Protein AF-A0A2H0N0A4-F1 (afdb_monomer)

Structure (mmCIF, N/CA/C/O backbone):
data_AF-A0A2H0N0A4-F1
#
_entry.id   AF-A0A2H0N0A4-F1
#
loop_
_atom_site.group_PDB
_atom_site.id
_atom_site.type_symbol
_atom_site.label_atom_id
_atom_site.label_alt_id
_atom_site.label_comp_id
_atom_site.label_asym_id
_atom_site.label_entity_id
_atom_site.label_seq_id
_atom_site.pdbx_PDB_ins_code
_atom_site.Cartn_x
_atom_site.Cartn_y
_atom_site.Cartn_z
_atom_site.occupancy
_atom_site.B_iso_or_equiv
_atom_site.auth_seq_id
_atom_site.auth_comp_id
_atom_site.auth_asym_id
_atom_site.auth_atom_id
_atom_site.pdbx_PDB_model_num
ATOM 1 N N . MET A 1 1 ? 20.075 18.346 -49.683 1.00 59.38 1 MET A N 1
ATOM 2 C CA . MET A 1 1 ? 19.589 18.837 -48.369 1.00 59.38 1 MET A CA 1
ATOM 3 C C . MET A 1 1 ? 18.971 17.740 -47.494 1.00 59.38 1 MET A C 1
ATOM 5 O O . MET A 1 1 ? 19.063 17.845 -46.281 1.00 59.38 1 MET A O 1
ATOM 9 N N . THR A 1 2 ? 18.399 16.668 -48.058 1.00 61.94 2 THR A N 1
ATOM 10 C CA . THR A 1 2 ? 17.774 15.564 -47.295 1.00 61.94 2 THR A CA 1
ATOM 11 C C . THR A 1 2 ? 18.760 14.741 -46.455 1.00 61.94 2 THR A C 1
ATOM 13 O O . THR A 1 2 ? 18.438 14.356 -45.335 1.00 61.94 2 THR A O 1
ATOM 16 N N . ALA A 1 3 ? 19.986 14.519 -46.941 1.00 68.06 3 ALA A N 1
ATOM 17 C CA . ALA A 1 3 ? 20.998 13.725 -46.234 1.00 68.06 3 ALA A CA 1
ATOM 18 C C . ALA A 1 3 ? 21.419 14.317 -44.872 1.00 68.06 3 ALA A C 1
ATOM 20 O O . ALA A 1 3 ? 21.661 13.570 -43.927 1.00 68.06 3 ALA A O 1
ATOM 21 N N . THR A 1 4 ? 21.463 15.648 -44.749 1.00 81.31 4 THR A N 1
ATOM 22 C CA . THR A 1 4 ? 21.838 16.344 -43.506 1.00 81.31 4 THR A CA 1
ATOM 23 C C . THR A 1 4 ? 20.761 16.203 -42.429 1.00 81.31 4 THR A C 1
ATOM 25 O O . THR A 1 4 ? 21.082 16.024 -41.257 1.00 81.31 4 THR A O 1
ATOM 28 N N . TRP A 1 5 ? 19.485 16.222 -42.826 1.00 85.75 5 TRP A N 1
ATOM 29 C CA . TRP A 1 5 ? 18.361 16.067 -41.901 1.00 85.75 5 TRP A CA 1
ATOM 30 C C . TRP A 1 5 ? 18.308 14.661 -41.297 1.00 85.75 5 TRP A C 1
ATOM 32 O O . TRP A 1 5 ? 18.199 14.504 -40.085 1.00 85.75 5 TRP A O 1
ATOM 42 N N . TRP A 1 6 ? 18.485 13.628 -42.123 1.00 87.25 6 TRP A N 1
ATOM 43 C CA . TRP A 1 6 ? 18.533 12.244 -41.645 1.00 87.25 6 TRP A CA 1
ATOM 44 C C . TRP A 1 6 ? 19.741 11.959 -40.754 1.00 87.25 6 TRP A C 1
ATOM 46 O O . TRP A 1 6 ? 19.623 11.215 -39.784 1.00 87.25 6 TRP A O 1
ATOM 56 N N . LEU A 1 7 ? 20.886 12.586 -41.029 1.00 89.44 7 LEU A N 1
ATOM 57 C CA . LEU A 1 7 ? 22.051 12.498 -40.151 1.00 89.44 7 LEU A CA 1
ATOM 58 C C . LEU A 1 7 ? 21.763 13.115 -38.772 1.00 89.44 7 LEU A C 1
ATOM 60 O O . LEU A 1 7 ? 22.115 12.521 -37.754 1.00 89.44 7 LEU A O 1
ATOM 64 N N . ALA A 1 8 ? 21.074 14.260 -38.727 1.00 91.25 8 ALA A N 1
ATOM 65 C CA . ALA A 1 8 ? 20.645 14.876 -37.473 1.00 91.25 8 ALA A CA 1
ATOM 66 C C . ALA A 1 8 ? 19.687 13.966 -36.683 1.00 91.25 8 ALA A C 1
ATOM 68 O O . ALA A 1 8 ? 19.845 13.831 -35.472 1.00 91.25 8 ALA A O 1
ATOM 69 N N . VAL A 1 9 ? 18.757 13.277 -37.358 1.00 90.75 9 VAL A N 1
ATOM 70 C CA . VAL A 1 9 ? 17.876 12.268 -36.735 1.00 90.75 9 VAL A CA 1
ATOM 71 C C . VAL A 1 9 ? 18.684 11.104 -36.154 1.00 90.75 9 VAL A C 1
ATOM 73 O O . VAL A 1 9 ? 18.434 10.696 -35.021 1.00 90.75 9 VAL A O 1
ATOM 76 N N . GLY A 1 10 ? 19.685 10.601 -36.882 1.00 90.94 10 GLY A N 1
ATOM 77 C CA . GLY A 1 10 ? 20.583 9.552 -36.391 1.00 90.94 10 GLY A CA 1
ATOM 78 C C . GLY A 1 10 ? 21.348 9.974 -35.132 1.00 90.94 10 GLY A C 1
ATOM 79 O O . GLY A 1 10 ? 21.363 9.237 -34.145 1.00 90.94 10 GLY A O 1
ATOM 80 N N . PHE A 1 11 ? 21.916 11.185 -35.117 1.00 94.12 11 PHE A N 1
ATOM 81 C CA . PHE A 1 11 ? 22.588 11.738 -33.934 1.00 94.12 11 PHE A CA 1
ATOM 82 C C . PHE A 1 11 ? 21.631 11.988 -32.769 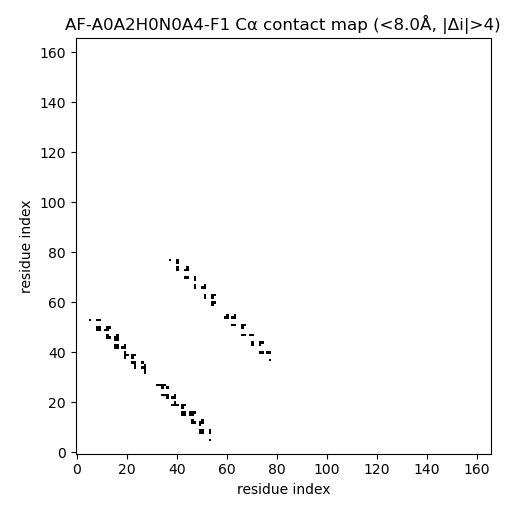1.00 94.12 11 PHE A C 1
ATOM 84 O O .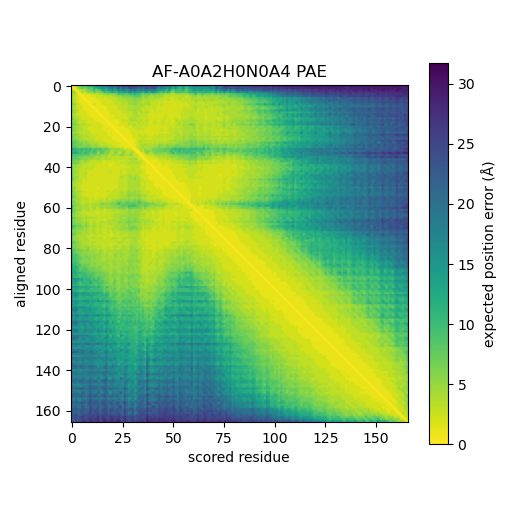 PHE A 1 11 ? 21.983 11.693 -31.630 1.00 94.12 11 PHE A O 1
ATOM 91 N N . ALA A 1 12 ? 20.417 12.474 -33.031 1.00 93.00 12 ALA A N 1
ATOM 92 C CA . ALA A 1 12 ? 19.393 12.636 -32.004 1.00 93.00 12 ALA A CA 1
ATOM 93 C C . ALA A 1 12 ? 18.997 11.282 -31.394 1.00 93.00 12 ALA A C 1
ATOM 95 O O . ALA A 1 12 ? 18.905 11.159 -30.173 1.00 93.00 12 ALA A O 1
ATOM 96 N N . GLY A 1 13 ? 18.839 10.246 -32.224 1.00 91.94 13 GLY A N 1
ATOM 97 C CA . GLY A 1 13 ? 18.599 8.874 -31.781 1.00 91.94 13 GLY A CA 1
ATOM 98 C C . GLY A 1 13 ? 19.744 8.321 -30.933 1.00 91.94 13 GLY A C 1
ATOM 99 O O . GLY A 1 13 ? 19.490 7.754 -29.874 1.00 91.94 13 GLY A O 1
ATOM 100 N N . GLN A 1 14 ? 20.999 8.540 -31.342 1.00 93.56 14 GLN A N 1
ATOM 101 C CA . GLN A 1 14 ? 22.183 8.141 -30.570 1.00 93.56 14 GLN A CA 1
ATOM 102 C C . GLN A 1 14 ? 22.280 8.890 -29.240 1.00 93.56 14 GLN A C 1
ATOM 104 O O . GLN A 1 14 ? 22.533 8.273 -28.210 1.00 93.56 14 GLN A O 1
ATOM 109 N N . ALA A 1 15 ? 22.034 10.201 -29.233 1.00 94.12 15 ALA A N 1
ATOM 110 C CA . ALA A 1 15 ? 22.036 11.007 -28.017 1.00 94.12 15 ALA A CA 1
ATOM 111 C C . ALA A 1 15 ? 20.952 10.537 -27.040 1.00 94.12 15 ALA A C 1
ATOM 113 O O . ALA A 1 15 ? 21.231 10.337 -25.858 1.00 94.12 15 ALA A O 1
ATOM 114 N N . LEU A 1 16 ? 19.736 10.285 -27.534 1.00 92.12 16 LEU A N 1
ATOM 115 C CA . LEU A 1 16 ? 18.640 9.771 -26.719 1.00 92.12 16 LEU A CA 1
ATOM 116 C C . LEU A 1 16 ? 18.952 8.360 -26.210 1.00 92.12 16 LEU A C 1
ATOM 118 O O . LEU A 1 16 ? 18.795 8.088 -25.028 1.00 92.12 16 LEU A O 1
ATOM 122 N N . PHE A 1 17 ? 19.486 7.478 -27.054 1.00 91.62 17 PHE A N 1
ATOM 123 C CA . PHE A 1 17 ? 19.892 6.141 -26.632 1.00 91.62 17 PHE A CA 1
ATOM 124 C C . PHE A 1 17 ? 21.067 6.159 -25.643 1.00 91.62 17 PHE A C 1
ATOM 126 O O . PHE A 1 17 ? 21.124 5.308 -24.763 1.00 91.62 17 PHE A O 1
ATOM 133 N N . GLY A 1 18 ? 21.988 7.119 -25.742 1.00 91.69 18 GLY A N 1
ATOM 134 C CA . GLY A 1 18 ? 23.096 7.313 -24.805 1.00 91.69 18 GLY A CA 1
ATOM 135 C C . GLY A 1 18 ? 22.659 7.926 -23.472 1.00 91.69 18 GLY A C 1
ATOM 136 O O . GLY A 1 18 ? 23.187 7.553 -22.421 1.00 91.69 18 GLY A O 1
ATOM 137 N N . ALA A 1 19 ? 21.635 8.787 -23.482 1.00 92.38 19 ALA A N 1
ATOM 138 C CA . ALA A 1 19 ? 21.093 9.436 -22.289 1.00 92.38 19 ALA A CA 1
ATOM 139 C C . ALA A 1 19 ? 20.646 8.434 -21.214 1.00 92.38 19 ALA A C 1
ATOM 141 O O . ALA A 1 19 ? 20.694 8.747 -20.025 1.00 92.38 19 ALA A O 1
ATOM 142 N N . ARG A 1 20 ? 20.293 7.198 -21.593 1.00 92.50 20 ARG A N 1
ATOM 143 C CA . ARG A 1 20 ? 19.961 6.122 -20.646 1.00 92.50 20 ARG A CA 1
ATOM 144 C C . ARG A 1 20 ? 21.074 5.851 -19.627 1.00 92.50 20 ARG A C 1
ATOM 146 O O . ARG A 1 20 ? 20.762 5.592 -18.469 1.00 92.50 20 ARG A O 1
ATOM 153 N N . PHE A 1 21 ? 22.346 5.935 -20.022 1.00 92.94 21 PHE A N 1
ATOM 154 C CA . PHE A 1 21 ? 23.476 5.732 -19.109 1.00 92.94 21 PHE A CA 1
ATOM 155 C C . PHE A 1 21 ? 23.640 6.906 -18.151 1.00 92.94 21 PHE A C 1
ATOM 157 O O . PHE A 1 21 ? 23.882 6.697 -16.970 1.00 92.94 21 PHE A O 1
ATOM 164 N N . ILE A 1 22 ? 23.420 8.130 -18.635 1.00 92.56 22 ILE A N 1
ATOM 165 C CA . ILE A 1 22 ? 23.428 9.335 -17.797 1.00 92.56 22 ILE A CA 1
ATOM 166 C C . ILE A 1 22 ? 22.303 9.251 -16.759 1.00 92.56 22 ILE A C 1
ATOM 168 O O . ILE A 1 22 ? 22.531 9.467 -15.573 1.00 92.56 22 ILE A O 1
ATOM 172 N N . ILE A 1 23 ? 21.094 8.874 -17.185 1.00 91.12 23 ILE A N 1
ATOM 173 C CA . ILE A 1 23 ? 19.942 8.685 -16.295 1.00 91.12 23 ILE A CA 1
ATOM 174 C C . ILE A 1 23 ? 20.230 7.598 -15.261 1.00 91.12 23 ILE A C 1
ATOM 176 O O . ILE A 1 23 ? 19.946 7.790 -14.080 1.00 91.12 23 ILE A O 1
ATOM 180 N N . GLN A 1 24 ? 20.779 6.459 -15.688 1.00 93.75 24 GLN A N 1
ATOM 181 C CA . GLN A 1 24 ? 21.128 5.380 -14.772 1.00 93.75 24 GLN A CA 1
ATOM 182 C C . GLN A 1 24 ? 22.178 5.838 -13.765 1.00 93.75 24 GLN A C 1
ATOM 184 O O . GLN A 1 24 ? 21.965 5.635 -12.577 1.00 93.75 24 GLN A O 1
ATOM 189 N N . TRP A 1 25 ? 23.238 6.513 -14.205 1.00 92.62 25 TRP A N 1
ATOM 190 C CA . TRP A 1 25 ? 24.268 7.033 -13.314 1.00 92.62 25 TRP A CA 1
ATOM 191 C C . TRP A 1 25 ? 23.688 7.998 -12.275 1.00 92.62 25 TRP A C 1
ATOM 193 O O . TRP A 1 25 ? 23.857 7.770 -11.082 1.00 92.62 25 TRP A O 1
ATOM 203 N N . ILE A 1 26 ? 22.911 9.000 -12.701 1.00 91.62 26 ILE A N 1
ATOM 204 C CA . ILE A 1 26 ? 22.287 9.972 -11.789 1.00 91.62 26 ILE A CA 1
ATOM 205 C C . ILE A 1 26 ? 21.366 9.278 -10.778 1.00 91.62 26 ILE A C 1
ATOM 207 O O . ILE A 1 26 ? 21.357 9.632 -9.600 1.00 91.62 26 ILE A O 1
ATOM 211 N N . VAL A 1 27 ? 20.550 8.317 -11.220 1.00 92.12 27 VAL A N 1
ATOM 212 C CA . VAL A 1 27 ? 19.609 7.625 -10.327 1.00 92.12 27 VAL A CA 1
ATOM 213 C C . VAL A 1 27 ? 20.333 6.668 -9.382 1.00 92.12 27 VAL A C 1
ATOM 215 O O . VAL A 1 27 ? 19.948 6.587 -8.218 1.00 92.12 27 VAL A O 1
ATOM 218 N N . SER A 1 28 ? 21.364 5.969 -9.854 1.00 90.88 28 SER A N 1
ATOM 219 C 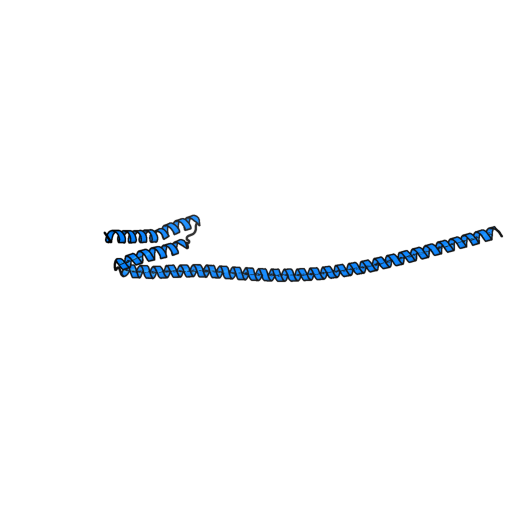CA . SER A 1 28 ? 22.188 5.091 -9.024 1.00 90.88 28 SER A CA 1
ATOM 220 C C . SER A 1 28 ? 22.954 5.874 -7.967 1.00 90.88 28 SER A C 1
ATOM 222 O O . SER A 1 28 ? 22.925 5.478 -6.808 1.00 90.88 28 SER A O 1
ATOM 224 N N . GLU A 1 29 ? 23.537 7.018 -8.327 1.00 91.75 29 GLU A N 1
ATOM 225 C CA . GLU A 1 29 ? 24.248 7.899 -7.394 1.00 91.75 29 GLU A CA 1
ATOM 226 C C . GLU A 1 29 ? 23.312 8.411 -6.295 1.00 91.75 29 GLU A C 1
ATOM 228 O O . GLU A 1 29 ? 23.599 8.297 -5.108 1.00 91.75 29 GLU A O 1
ATOM 233 N N . LYS A 1 30 ? 22.121 8.891 -6.680 1.00 90.31 30 LYS A N 1
ATOM 234 C CA . LYS A 1 30 ? 21.110 9.373 -5.726 1.00 90.31 30 LYS A CA 1
ATOM 235 C C . LYS A 1 30 ? 20.614 8.299 -4.759 1.00 90.31 30 LYS A C 1
ATOM 237 O O . LYS A 1 30 ? 20.103 8.645 -3.699 1.00 90.31 30 LYS A O 1
ATOM 242 N N . LYS A 1 31 ? 20.686 7.024 -5.145 1.00 88.06 31 LYS A N 1
ATOM 243 C CA . LYS A 1 31 ? 20.200 5.894 -4.343 1.00 88.06 31 LYS A CA 1
ATOM 244 C C . LYS A 1 31 ? 21.311 5.124 -3.634 1.00 88.06 31 LYS A C 1
ATOM 246 O O . LYS A 1 31 ? 20.992 4.304 -2.786 1.00 88.06 31 LYS A O 1
ATOM 251 N N . GLY A 1 32 ? 22.577 5.349 -3.987 1.00 88.00 32 GLY A N 1
ATOM 252 C CA . GLY A 1 32 ? 23.702 4.547 -3.502 1.00 88.00 32 GLY A CA 1
ATOM 253 C C . GLY A 1 32 ? 23.666 3.080 -3.951 1.00 88.00 32 GLY A C 1
ATOM 254 O O . GLY A 1 32 ? 24.355 2.247 -3.373 1.00 88.00 32 GLY A O 1
ATOM 255 N N . GLU A 1 33 ? 22.869 2.741 -4.970 1.00 87.88 33 GLU A N 1
ATOM 256 C CA . GLU A 1 33 ? 22.657 1.362 -5.418 1.00 87.88 33 GLU A CA 1
ATOM 257 C C . GLU A 1 33 ? 22.782 1.238 -6.942 1.00 87.88 33 GLU A C 1
ATOM 259 O O . GLU A 1 33 ? 22.256 2.057 -7.709 1.00 87.88 33 GLU A O 1
ATOM 264 N N . SER A 1 34 ? 23.398 0.145 -7.404 1.00 82.81 34 SER A N 1
ATOM 265 C CA . SER A 1 34 ? 23.466 -0.208 -8.828 1.00 82.81 34 SER A CA 1
ATOM 266 C C . SER A 1 34 ? 22.120 -0.765 -9.315 1.00 82.81 34 SER A C 1
ATOM 268 O O . SER A 1 34 ? 21.937 -1.967 -9.505 1.00 82.81 34 SER A O 1
ATOM 270 N N . THR A 1 35 ? 21.129 0.120 -9.458 1.00 86.62 35 THR A N 1
ATOM 271 C CA . THR A 1 35 ? 19.782 -0.213 -9.944 1.00 86.62 35 THR A CA 1
ATOM 272 C C . THR A 1 35 ? 19.529 0.349 -11.339 1.00 86.62 35 THR A C 1
ATOM 274 O O . THR A 1 35 ? 19.895 1.478 -11.653 1.00 86.62 35 THR A O 1
ATOM 277 N N . ILE A 1 36 ? 18.856 -0.435 -12.189 1.00 90.00 36 ILE A N 1
ATOM 278 C CA . ILE A 1 36 ? 18.440 0.001 -13.528 1.00 90.00 36 ILE A CA 1
ATOM 279 C C . ILE A 1 36 ? 17.052 0.655 -13.418 1.00 90.00 36 ILE A C 1
ATOM 281 O O . ILE A 1 36 ? 16.069 -0.048 -13.157 1.00 90.00 36 ILE A O 1
ATOM 285 N N . PRO A 1 37 ? 16.924 1.982 -13.607 1.00 89.81 37 PRO A N 1
ATOM 286 C CA . PRO A 1 37 ? 15.653 2.674 -13.414 1.00 89.81 37 PRO A CA 1
ATOM 287 C C . PRO A 1 37 ? 14.656 2.401 -14.546 1.00 89.81 37 PRO A C 1
ATOM 289 O O . PRO A 1 37 ? 15.032 2.103 -15.672 1.00 89.81 37 PRO A O 1
ATOM 292 N N . LEU A 1 38 ? 13.358 2.609 -14.297 1.00 88.94 38 LEU A N 1
ATOM 293 C CA . LEU A 1 38 ? 12.329 2.518 -15.350 1.00 88.94 38 LEU A CA 1
ATOM 294 C C . LEU A 1 38 ? 12.588 3.476 -16.517 1.00 88.94 38 LEU A C 1
ATOM 296 O O . LEU A 1 38 ? 12.393 3.113 -17.675 1.00 88.94 38 LEU A O 1
ATOM 300 N N . ALA A 1 39 ? 13.081 4.677 -16.209 1.00 88.94 39 ALA A N 1
ATOM 301 C CA . ALA A 1 39 ? 13.443 5.674 -17.209 1.00 88.94 39 ALA A CA 1
ATOM 302 C C . ALA A 1 39 ? 14.506 5.158 -18.196 1.00 88.94 39 ALA A C 1
ATOM 304 O O . ALA A 1 39 ? 14.457 5.517 -19.368 1.00 88.94 39 ALA A O 1
ATOM 305 N N . PHE A 1 40 ? 15.404 4.261 -17.765 1.00 92.75 40 PHE A N 1
ATOM 306 C CA . PHE A 1 40 ? 16.374 3.614 -18.651 1.00 92.75 40 PHE A CA 1
ATOM 307 C C . PHE A 1 40 ? 15.673 2.797 -19.741 1.00 92.75 40 PHE A C 1
ATOM 309 O O . PHE A 1 40 ? 16.025 2.912 -20.914 1.00 92.75 40 PHE A O 1
ATOM 316 N N . TRP A 1 41 ? 14.655 2.010 -19.382 1.00 92.81 41 TRP A N 1
ATOM 317 C CA . TRP A 1 41 ? 13.926 1.164 -20.331 1.00 92.81 41 TRP A CA 1
ATOM 318 C C . TRP A 1 41 ? 13.072 1.989 -21.300 1.00 92.81 41 TRP A C 1
ATOM 320 O O . TRP A 1 41 ? 13.112 1.738 -22.502 1.00 92.81 41 TRP A O 1
ATOM 330 N N . TYR A 1 42 ? 12.378 3.024 -20.814 1.00 91.25 42 TYR A N 1
ATOM 331 C CA . TYR A 1 42 ? 11.602 3.926 -21.677 1.00 91.25 42 TYR A CA 1
ATOM 332 C C . TYR A 1 42 ? 12.485 4.706 -22.654 1.00 91.25 42 TYR A C 1
ATOM 334 O O . TYR A 1 42 ? 12.184 4.779 -23.844 1.00 91.25 42 TYR A O 1
ATOM 342 N N . CYS A 1 43 ? 13.609 5.233 -22.168 1.00 92.12 43 CYS A N 1
ATOM 343 C CA . CYS A 1 43 ? 14.598 5.920 -22.991 1.00 92.12 43 CYS A CA 1
ATOM 344 C C . CYS A 1 43 ? 15.208 4.974 -24.039 1.00 92.12 43 CYS A C 1
ATOM 346 O O . CYS A 1 43 ? 15.357 5.348 -25.200 1.00 92.12 43 CYS A O 1
ATOM 348 N N . SER A 1 44 ? 15.459 3.713 -23.668 1.00 93.25 44 SER A N 1
ATOM 349 C CA . SER A 1 44 ? 15.953 2.689 -24.594 1.00 93.25 44 SER A CA 1
ATOM 350 C C . SER A 1 44 ? 14.949 2.388 -25.705 1.00 93.25 44 SER A C 1
ATOM 352 O O . SER A 1 44 ? 15.349 2.351 -26.862 1.00 93.25 44 SER A O 1
ATOM 354 N N . ILE A 1 45 ? 13.655 2.236 -25.400 1.00 93.94 45 ILE A N 1
ATOM 355 C CA . ILE A 1 45 ? 12.607 2.027 -26.416 1.00 93.94 45 ILE A CA 1
ATOM 356 C C . ILE A 1 45 ? 12.495 3.248 -27.337 1.00 93.94 45 ILE A C 1
ATOM 358 O O . ILE A 1 45 ? 12.528 3.092 -28.554 1.00 93.94 45 ILE A O 1
ATOM 362 N N . GLY A 1 46 ? 12.431 4.459 -26.776 1.00 93.62 46 GLY A N 1
ATOM 363 C CA . GLY A 1 46 ? 12.362 5.690 -27.569 1.00 93.62 46 GLY A CA 1
ATOM 364 C C . GLY A 1 46 ? 13.563 5.849 -28.504 1.00 93.62 46 GLY A C 1
ATOM 365 O O . GLY A 1 46 ? 13.395 6.107 -29.694 1.00 93.62 46 GLY A O 1
ATOM 366 N N . GLY A 1 47 ? 14.774 5.612 -27.994 1.00 93.25 47 GLY A N 1
ATOM 367 C CA . GLY A 1 47 ? 16.008 5.706 -28.777 1.00 93.25 47 GLY A CA 1
ATOM 368 C C . GLY A 1 47 ? 16.060 4.635 -29.853 1.00 93.25 47 GLY A C 1
ATOM 369 O O . GLY A 1 47 ? 16.410 4.927 -30.991 1.00 93.25 47 GLY A O 1
ATOM 370 N N . SER A 1 48 ? 15.612 3.423 -29.517 1.00 93.00 48 SER A N 1
ATOM 371 C CA . SER A 1 48 ? 15.505 2.313 -30.463 1.00 93.00 48 SER A CA 1
ATOM 372 C C . SER A 1 48 ? 14.576 2.628 -31.623 1.00 93.00 48 SER A C 1
ATOM 374 O O . SER A 1 48 ? 14.925 2.325 -32.753 1.00 93.00 48 SER A O 1
ATOM 376 N N . ILE A 1 49 ? 13.422 3.249 -31.373 1.00 94.44 49 ILE A N 1
ATOM 377 C CA . ILE A 1 49 ? 12.457 3.607 -32.424 1.00 94.44 49 ILE A CA 1
ATOM 378 C C . ILE A 1 49 ? 13.062 4.638 -33.383 1.00 94.44 49 ILE A C 1
ATOM 380 O O . ILE A 1 49 ? 12.987 4.470 -34.602 1.00 94.44 49 ILE A O 1
ATOM 384 N N . VAL A 1 50 ? 13.705 5.682 -32.849 1.00 94.19 50 VAL A N 1
ATOM 385 C CA . VAL A 1 50 ? 14.357 6.719 -33.666 1.00 94.19 50 VAL A CA 1
ATOM 386 C C . VAL A 1 50 ? 15.508 6.122 -34.482 1.00 94.19 50 VAL A C 1
ATOM 388 O O . VAL A 1 50 ? 15.607 6.361 -35.686 1.00 94.19 50 VAL A O 1
ATOM 391 N N . LEU A 1 51 ? 16.346 5.297 -33.851 1.00 93.25 51 LEU A N 1
ATOM 392 C CA . LEU A 1 51 ? 17.479 4.640 -34.500 1.00 93.25 51 LEU A CA 1
ATOM 393 C C . LEU A 1 51 ? 17.044 3.607 -35.536 1.00 93.25 51 LEU A C 1
ATOM 395 O O . LEU A 1 51 ? 17.639 3.559 -36.605 1.00 93.25 51 LEU A O 1
ATOM 399 N N . LEU A 1 52 ? 15.994 2.832 -35.272 1.00 93.00 52 LEU A N 1
ATOM 400 C CA . LEU A 1 52 ? 15.443 1.864 -36.219 1.00 93.00 52 LEU A CA 1
ATOM 401 C C . LEU A 1 52 ? 14.860 2.571 -37.448 1.00 93.00 52 LEU A C 1
ATOM 403 O O . LEU A 1 52 ? 15.089 2.134 -38.570 1.00 93.00 52 LEU A O 1
ATOM 407 N N . THR A 1 53 ? 14.182 3.706 -37.251 1.00 92.62 53 THR A N 1
ATOM 408 C CA . THR A 1 53 ? 13.682 4.540 -38.357 1.00 92.62 53 THR A CA 1
ATOM 409 C C . THR A 1 53 ? 14.836 5.030 -39.237 1.00 92.62 53 THR A C 1
ATOM 411 O O . THR A 1 53 ? 14.767 4.950 -40.463 1.00 92.62 53 THR A O 1
ATOM 414 N N . TYR A 1 54 ? 15.933 5.481 -38.619 1.00 92.50 54 TYR A N 1
ATOM 415 C CA . TYR A 1 54 ? 17.152 5.861 -39.336 1.00 92.50 54 TYR A CA 1
ATOM 416 C C . TYR A 1 54 ? 17.829 4.665 -40.036 1.00 92.50 54 TYR A C 1
ATOM 418 O O . TYR A 1 54 ? 18.282 4.798 -41.171 1.00 92.50 54 TYR A O 1
ATOM 426 N N . ALA A 1 55 ? 17.866 3.496 -39.390 1.00 91.50 55 ALA A N 1
ATOM 427 C CA . ALA A 1 55 ? 18.458 2.260 -39.907 1.00 91.50 55 ALA A CA 1
ATOM 428 C C . ALA A 1 55 ? 17.775 1.783 -41.191 1.00 91.50 55 ALA A C 1
ATOM 430 O O . ALA A 1 55 ? 18.445 1.446 -42.164 1.00 91.50 55 ALA A O 1
ATOM 431 N N . ILE A 1 56 ? 16.438 1.802 -41.191 1.00 92.44 56 ILE A N 1
ATOM 432 C CA . ILE A 1 56 ? 15.608 1.445 -42.345 1.00 92.44 56 ILE A CA 1
ATOM 433 C C . ILE A 1 56 ? 15.874 2.412 -43.497 1.00 92.44 56 ILE A C 1
ATOM 435 O O . ILE A 1 56 ? 16.078 1.971 -44.621 1.00 92.44 56 ILE A O 1
ATOM 439 N N . TYR A 1 57 ? 15.954 3.718 -43.218 1.00 91.00 57 TYR A N 1
ATOM 440 C CA . TYR A 1 57 ? 16.292 4.717 -44.235 1.00 91.00 57 TYR A CA 1
ATOM 441 C C . TYR A 1 57 ? 17.692 4.513 -44.835 1.00 91.00 57 TYR A C 1
ATOM 443 O O . TYR A 1 57 ? 17.908 4.772 -46.016 1.00 91.00 57 TYR A O 1
ATOM 451 N N . LYS A 1 58 ? 18.660 4.074 -44.024 1.00 90.81 58 LYS A N 1
ATOM 452 C CA . LYS A 1 58 ? 20.026 3.780 -44.473 1.00 90.81 58 LYS A CA 1
ATOM 453 C C . LYS A 1 58 ? 20.195 2.400 -45.105 1.00 90.81 58 LYS A C 1
ATOM 455 O O . LYS A 1 58 ? 21.302 2.117 -45.551 1.00 90.81 58 LYS A O 1
ATOM 460 N N . GLU A 1 59 ? 19.136 1.591 -45.145 1.00 92.88 59 GLU A N 1
ATOM 461 C CA . GLU A 1 59 ? 19.158 0.210 -45.635 1.00 92.88 59 GLU A CA 1
ATOM 462 C C . GLU A 1 59 ? 20.279 -0.619 -44.980 1.00 92.88 59 GLU A C 1
ATOM 464 O O . GLU A 1 59 ? 20.929 -1.430 -45.632 1.00 92.88 59 GLU A O 1
ATOM 469 N N . ASP A 1 60 ? 20.524 -0.404 -43.680 1.00 92.31 60 ASP A N 1
ATOM 470 C CA . ASP A 1 60 ? 21.545 -1.128 -42.914 1.00 92.31 60 ASP A CA 1
ATOM 471 C C . ASP A 1 60 ? 20.918 -2.345 -42.204 1.00 92.31 60 ASP A C 1
ATOM 473 O O . ASP A 1 60 ? 20.364 -2.205 -41.104 1.00 92.31 60 ASP A O 1
ATOM 477 N N . PRO A 1 61 ? 20.985 -3.558 -42.790 1.00 90.62 61 PRO A N 1
ATOM 478 C CA . PRO A 1 61 ? 20.341 -4.736 -42.219 1.00 90.62 61 PRO A CA 1
ATOM 479 C C . PRO A 1 61 ? 20.944 -5.151 -40.873 1.00 90.62 61 PRO A C 1
ATOM 481 O O . PRO A 1 61 ? 20.227 -5.680 -40.023 1.00 90.62 61 PRO A O 1
ATOM 484 N N . VAL A 1 62 ? 22.237 -4.901 -40.640 1.00 94.50 62 VAL A N 1
ATOM 485 C CA . VAL A 1 62 ? 22.912 -5.285 -39.392 1.00 94.50 62 VAL A CA 1
ATOM 486 C C . VAL A 1 62 ? 22.381 -4.435 -38.245 1.00 94.50 62 VAL A C 1
ATOM 488 O O . VAL A 1 62 ? 22.025 -4.960 -37.185 1.00 94.50 62 VAL A O 1
ATOM 491 N N . PHE A 1 63 ? 22.260 -3.128 -38.474 1.00 92.56 63 PHE A N 1
ATOM 492 C CA . PHE A 1 63 ? 21.741 -2.211 -37.471 1.00 92.56 63 PHE A CA 1
ATOM 493 C C . PHE A 1 63 ? 20.242 -2.434 -37.208 1.00 92.56 63 PHE A C 1
ATOM 495 O O . PHE A 1 63 ? 19.820 -2.440 -36.050 1.00 92.56 63 PHE A O 1
ATOM 502 N N . ILE A 1 64 ? 19.449 -2.725 -38.248 1.00 93.81 64 ILE A N 1
ATOM 503 C CA . ILE A 1 64 ? 18.021 -3.074 -38.120 1.00 93.81 64 ILE A CA 1
ATOM 504 C C . ILE A 1 64 ? 17.828 -4.316 -37.245 1.00 93.81 64 ILE A C 1
ATOM 506 O O . ILE A 1 64 ? 17.025 -4.290 -36.307 1.00 93.81 64 ILE A O 1
ATOM 510 N N . VAL A 1 65 ? 18.562 -5.400 -37.519 1.00 95.12 65 VAL A N 1
ATOM 511 C CA . VAL A 1 65 ? 18.448 -6.652 -36.754 1.00 95.12 65 VAL A CA 1
ATOM 512 C C . VAL A 1 65 ? 18.885 -6.433 -35.306 1.00 95.12 65 VAL A C 1
ATOM 514 O O . VAL A 1 65 ? 18.158 -6.811 -34.385 1.00 95.12 65 VAL A O 1
ATOM 517 N N . GLY A 1 66 ? 20.018 -5.758 -35.087 1.00 92.19 66 GLY A N 1
ATOM 518 C CA . GLY A 1 66 ? 20.521 -5.456 -33.746 1.00 92.19 66 GLY A CA 1
ATOM 519 C C . GLY A 1 66 ? 19.535 -4.633 -32.909 1.00 92.19 66 GLY A C 1
ATOM 520 O O . GLY A 1 66 ? 19.234 -4.989 -31.767 1.00 92.19 66 GLY A O 1
ATOM 521 N N . GLN A 1 67 ? 18.969 -3.569 -33.485 1.00 92.75 67 GLN A N 1
ATOM 522 C CA . GLN A 1 67 ? 18.029 -2.692 -32.784 1.00 92.75 67 GLN A CA 1
ATOM 523 C C . GLN A 1 67 ? 16.673 -3.364 -32.528 1.00 92.75 67 GLN A C 1
ATOM 525 O O . GLN A 1 67 ? 16.062 -3.154 -31.474 1.00 92.75 67 GLN A O 1
ATOM 530 N N . SER A 1 68 ? 16.212 -4.207 -33.456 1.00 91.38 68 SER A N 1
ATOM 531 C CA . SER A 1 68 ? 14.971 -4.976 -33.303 1.00 91.38 68 SER A CA 1
ATOM 532 C C . SER A 1 68 ? 15.075 -5.977 -32.152 1.00 91.38 68 SER A C 1
ATOM 534 O O . SER A 1 68 ? 14.206 -6.008 -31.278 1.00 91.38 68 SER A O 1
ATOM 536 N N . LEU A 1 69 ? 16.175 -6.734 -32.082 1.00 93.31 69 LEU A N 1
ATOM 537 C CA . LEU A 1 69 ? 16.432 -7.665 -30.980 1.00 93.31 69 LEU A CA 1
ATOM 538 C C . LEU A 1 69 ? 16.538 -6.936 -29.632 1.00 93.31 69 LEU A C 1
ATOM 540 O O . LEU A 1 69 ? 15.919 -7.356 -28.654 1.00 93.31 69 LEU A O 1
ATOM 544 N N . GLY A 1 70 ? 17.256 -5.808 -29.583 1.00 90.38 70 GLY A N 1
ATOM 545 C CA . GLY A 1 70 ? 17.356 -4.977 -28.380 1.00 90.38 70 GLY A CA 1
ATOM 546 C C . GLY A 1 70 ? 15.995 -4.471 -27.891 1.00 90.38 70 GLY A C 1
ATOM 547 O O . GLY A 1 70 ? 15.690 -4.561 -26.702 1.00 90.38 70 GLY A O 1
ATOM 548 N N . SER A 1 71 ? 15.136 -4.028 -28.811 1.00 91.25 71 SER A N 1
ATOM 549 C CA . SER A 1 71 ? 13.794 -3.519 -28.494 1.00 91.25 71 SER A CA 1
ATOM 550 C C . SER A 1 71 ? 12.907 -4.574 -27.832 1.00 91.25 71 SER A C 1
ATOM 552 O O . SER A 1 71 ? 12.219 -4.271 -26.856 1.00 91.25 71 SER A O 1
ATOM 554 N N . ILE A 1 72 ? 12.968 -5.827 -28.297 1.00 94.44 72 ILE A N 1
ATOM 555 C CA . ILE A 1 72 ? 12.231 -6.949 -27.692 1.00 94.44 72 ILE A CA 1
ATOM 556 C C . ILE A 1 72 ? 12.665 -7.151 -26.236 1.00 94.44 72 ILE A C 1
ATOM 558 O O . ILE A 1 72 ? 11.819 -7.314 -25.355 1.00 94.44 72 ILE A O 1
ATOM 562 N N . ILE A 1 73 ? 13.972 -7.092 -25.960 1.00 94.31 73 ILE A N 1
ATOM 563 C CA . ILE A 1 73 ? 14.505 -7.224 -24.597 1.00 94.31 73 ILE A CA 1
ATOM 564 C C . ILE A 1 73 ? 13.992 -6.084 -23.710 1.00 94.31 73 ILE A C 1
ATOM 566 O O . ILE A 1 73 ? 13.576 -6.332 -22.577 1.00 94.31 73 ILE A O 1
ATOM 570 N N . TYR A 1 74 ? 13.972 -4.846 -24.212 1.00 93.31 74 TYR A N 1
ATOM 571 C CA . TYR A 1 74 ? 13.509 -3.686 -23.445 1.00 93.31 74 TYR A CA 1
ATOM 572 C C . TYR A 1 74 ? 12.028 -3.790 -23.081 1.00 93.31 74 TYR A C 1
ATOM 574 O O . TYR A 1 74 ? 11.668 -3.596 -21.919 1.00 93.31 74 TYR A O 1
ATOM 582 N N . VAL A 1 75 ? 11.182 -4.160 -24.045 1.00 93.38 75 VAL A N 1
ATOM 583 C CA . VAL A 1 75 ? 9.747 -4.369 -23.817 1.00 93.38 75 VAL A CA 1
ATOM 584 C C . VAL A 1 75 ? 9.519 -5.515 -22.834 1.00 93.38 75 VAL A C 1
ATOM 586 O O . VAL A 1 75 ? 8.788 -5.346 -21.858 1.00 93.38 75 VAL A O 1
ATOM 589 N N . ARG A 1 76 ? 10.187 -6.660 -23.025 1.00 95.31 76 ARG A N 1
ATOM 590 C CA . ARG A 1 76 ? 10.091 -7.806 -22.110 1.00 95.31 76 ARG A CA 1
ATOM 591 C C . ARG A 1 76 ? 10.459 -7.407 -20.681 1.00 95.31 76 ARG A C 1
ATOM 593 O O . ARG A 1 76 ? 9.738 -7.754 -19.749 1.00 95.31 76 ARG A O 1
ATOM 600 N N . ASN A 1 77 ? 11.551 -6.670 -20.497 1.00 93.62 77 ASN A N 1
ATOM 601 C CA . ASN A 1 77 ? 11.993 -6.247 -19.170 1.00 93.62 77 ASN A CA 1
ATOM 602 C C . ASN A 1 77 ? 11.001 -5.281 -18.518 1.00 93.62 77 ASN A C 1
ATOM 604 O O . ASN A 1 77 ? 10.742 -5.402 -17.322 1.00 93.62 77 ASN A O 1
ATOM 608 N N . LEU A 1 78 ? 10.385 -4.383 -19.290 1.00 93.56 78 LEU A N 1
ATOM 609 C CA . LEU A 1 78 ? 9.335 -3.504 -18.780 1.00 93.56 78 LEU A CA 1
ATOM 610 C C . LEU A 1 78 ? 8.108 -4.302 -18.309 1.00 93.56 78 LEU A C 1
ATOM 612 O O . LEU A 1 78 ? 7.616 -4.068 -17.206 1.00 93.56 78 LEU A O 1
ATOM 616 N N . VAL A 1 79 ? 7.675 -5.292 -19.097 1.00 94.69 79 VAL A N 1
ATOM 617 C CA . VAL A 1 79 ? 6.570 -6.197 -18.738 1.00 94.69 79 VAL A CA 1
ATOM 618 C C . VAL A 1 79 ? 6.893 -6.993 -17.473 1.00 94.69 79 VAL A C 1
ATOM 620 O O . VAL A 1 79 ? 6.045 -7.109 -16.594 1.00 94.69 79 VAL A O 1
ATOM 623 N N . LEU A 1 80 ? 8.116 -7.512 -17.332 1.00 94.00 80 LEU A N 1
ATOM 624 C CA . LEU A 1 80 ? 8.529 -8.246 -16.130 1.00 94.00 80 LEU A CA 1
ATOM 625 C C . LEU A 1 80 ? 8.507 -7.364 -14.876 1.00 94.00 80 LEU A C 1
ATOM 627 O O . LEU A 1 80 ? 8.071 -7.812 -13.813 1.00 94.00 80 LEU A O 1
ATOM 631 N N . ILE A 1 81 ? 8.948 -6.109 -14.990 1.00 93.25 81 ILE A N 1
ATOM 632 C CA . ILE A 1 81 ? 8.911 -5.160 -13.873 1.00 93.25 81 ILE A CA 1
ATOM 633 C C . ILE A 1 81 ? 7.464 -4.830 -13.493 1.00 93.25 81 ILE A C 1
ATOM 635 O O . ILE A 1 81 ? 7.139 -4.817 -12.304 1.00 93.25 81 ILE A O 1
ATOM 639 N N . ASP A 1 82 ? 6.589 -4.602 -14.475 1.00 93.38 82 ASP A N 1
ATOM 640 C CA . ASP A 1 82 ? 5.168 -4.352 -14.226 1.00 93.38 82 ASP A CA 1
ATOM 641 C C . ASP A 1 82 ? 4.485 -5.556 -13.565 1.00 93.38 82 ASP A C 1
ATOM 643 O O . ASP A 1 82 ? 3.852 -5.416 -12.519 1.00 93.38 82 ASP A O 1
ATOM 647 N N . GLN A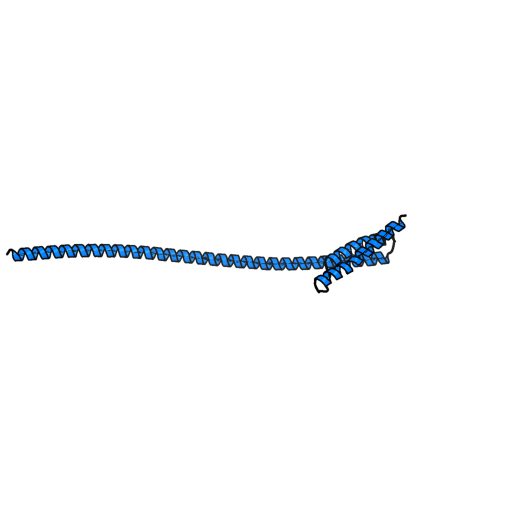 1 83 ? 4.708 -6.768 -14.079 1.00 94.50 83 GLN A N 1
ATOM 648 C CA . GLN A 1 83 ? 4.181 -7.992 -13.475 1.00 94.50 83 GLN A CA 1
ATOM 649 C C . GLN A 1 83 ? 4.643 -8.167 -12.026 1.00 94.50 83 GLN A C 1
ATOM 651 O O . GLN A 1 83 ? 3.830 -8.520 -11.170 1.00 94.50 83 GLN A O 1
ATOM 656 N N . LYS A 1 84 ? 5.917 -7.887 -11.717 1.00 94.88 84 LYS A N 1
ATOM 657 C CA . LYS A 1 84 ? 6.425 -7.945 -10.338 1.00 94.88 84 LYS A CA 1
ATOM 658 C C . LYS A 1 84 ? 5.689 -6.956 -9.431 1.00 94.88 84 LYS A C 1
ATOM 660 O O . LYS A 1 84 ? 5.278 -7.337 -8.338 1.00 94.88 84 LYS A O 1
ATOM 665 N N . LYS A 1 85 ? 5.476 -5.718 -9.888 1.00 94.50 85 LYS A N 1
ATOM 666 C CA . LYS A 1 85 ? 4.716 -4.703 -9.139 1.00 94.50 85 LYS A CA 1
ATOM 667 C C . LYS A 1 85 ? 3.264 -5.115 -8.924 1.00 94.50 85 LYS A C 1
ATOM 669 O O . LYS A 1 85 ? 2.753 -4.979 -7.818 1.00 94.50 85 LYS A O 1
ATOM 674 N N . ARG A 1 86 ? 2.609 -5.648 -9.958 1.00 95.44 86 ARG A N 1
ATOM 675 C CA . ARG A 1 86 ? 1.223 -6.125 -9.875 1.00 95.44 86 ARG A CA 1
ATOM 676 C C . ARG A 1 86 ? 1.079 -7.284 -8.891 1.00 95.44 86 ARG A C 1
ATOM 678 O O . ARG A 1 86 ? 0.144 -7.271 -8.104 1.00 95.44 86 ARG A O 1
ATOM 685 N N . ARG A 1 87 ? 2.015 -8.240 -8.891 1.00 96.50 87 ARG A N 1
ATOM 686 C CA . ARG A 1 87 ? 2.041 -9.348 -7.919 1.00 96.50 87 ARG A CA 1
ATOM 687 C C . ARG A 1 87 ? 2.245 -8.856 -6.489 1.00 96.50 87 ARG A C 1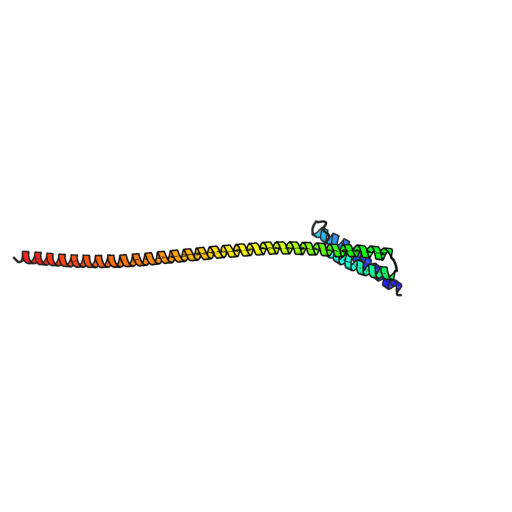
ATOM 689 O O . ARG A 1 87 ? 1.522 -9.292 -5.607 1.00 96.50 87 ARG A O 1
ATOM 696 N N . ALA A 1 88 ? 3.180 -7.929 -6.273 1.00 96.88 88 ALA A N 1
ATOM 697 C CA . ALA A 1 88 ? 3.406 -7.344 -4.951 1.00 96.88 88 ALA A CA 1
ATOM 698 C C . ALA A 1 88 ? 2.151 -6.628 -4.429 1.00 96.88 88 ALA A C 1
ATOM 700 O O . ALA A 1 88 ? 1.729 -6.871 -3.306 1.00 96.88 88 ALA A O 1
ATOM 701 N N . ARG A 1 89 ? 1.502 -5.823 -5.279 1.00 97.12 89 ARG A N 1
ATOM 702 C CA . ARG A 1 89 ? 0.252 -5.135 -4.932 1.00 97.12 89 ARG A CA 1
ATOM 703 C C . ARG A 1 89 ? -0.905 -6.104 -4.668 1.00 97.12 89 ARG A C 1
ATOM 705 O O . ARG A 1 89 ? -1.729 -5.833 -3.807 1.00 97.12 89 ARG A O 1
ATOM 712 N N . ALA A 1 90 ? -0.983 -7.209 -5.410 1.00 97.25 90 ALA A N 1
ATOM 713 C CA . ALA A 1 90 ? -1.992 -8.239 -5.176 1.00 97.25 90 ALA A CA 1
ATOM 714 C C . ALA A 1 90 ? -1.795 -8.921 -3.813 1.00 97.25 90 ALA A C 1
ATOM 716 O O . ALA A 1 90 ? -2.757 -9.044 -3.066 1.00 97.25 90 ALA A O 1
ATOM 717 N N . ALA A 1 91 ? -0.555 -9.277 -3.463 1.00 97.25 91 ALA A N 1
ATOM 718 C CA . ALA A 1 91 ? -0.233 -9.856 -2.158 1.00 97.25 91 ALA A CA 1
ATOM 719 C C . ALA A 1 91 ? -0.510 -8.880 -0.999 1.00 97.25 91 ALA A C 1
ATOM 721 O O . ALA A 1 91 ? -1.041 -9.272 0.034 1.00 97.25 91 ALA A O 1
ATOM 722 N N . GLU A 1 92 ? -0.198 -7.594 -1.178 1.00 97.69 92 GLU A N 1
ATOM 723 C CA . GLU A 1 92 ? -0.537 -6.550 -0.203 1.00 97.69 92 GLU A CA 1
ATOM 724 C C . GLU A 1 92 ? -2.057 -6.425 -0.017 1.00 97.69 92 GLU A C 1
ATOM 726 O O . GLU A 1 92 ? -2.549 -6.348 1.105 1.00 97.69 92 GLU A O 1
ATOM 731 N N . MET A 1 93 ? -2.821 -6.463 -1.112 1.00 97.25 93 MET A N 1
ATOM 732 C CA . MET A 1 93 ? -4.281 -6.403 -1.060 1.00 97.25 93 MET A CA 1
ATOM 733 C C . MET A 1 93 ? -4.891 -7.627 -0.367 1.00 97.25 93 MET A C 1
ATOM 735 O O . MET A 1 93 ? -5.847 -7.471 0.385 1.00 97.25 93 MET A O 1
ATOM 739 N N . GLU A 1 94 ? -4.331 -8.816 -0.586 1.00 97.31 94 GLU A N 1
ATOM 740 C CA . GLU A 1 94 ? -4.727 -10.050 0.099 1.00 97.31 94 GLU A CA 1
ATOM 741 C C . GLU A 1 94 ? -4.474 -9.959 1.610 1.00 97.31 94 GLU A C 1
ATOM 743 O O . GLU A 1 94 ? -5.376 -10.228 2.400 1.00 97.31 94 GLU A O 1
ATOM 748 N N . SER A 1 95 ? -3.296 -9.477 2.018 1.00 97.44 95 SER A N 1
ATOM 749 C CA . SER A 1 95 ? -2.980 -9.239 3.432 1.00 97.44 95 SER A CA 1
ATOM 750 C C . SER A 1 95 ? -3.940 -8.235 4.074 1.00 97.44 95 SER A C 1
ATOM 752 O O . SER A 1 95 ? -4.429 -8.465 5.177 1.00 97.44 95 SER A O 1
ATOM 754 N N . ASN A 1 96 ? -4.235 -7.131 3.386 1.00 97.88 96 ASN A N 1
ATOM 755 C CA . ASN A 1 96 ? -5.151 -6.111 3.892 1.00 97.88 96 ASN A CA 1
ATOM 756 C C . ASN A 1 96 ? -6.590 -6.639 3.994 1.00 97.88 96 ASN A C 1
ATOM 758 O O . ASN A 1 96 ? -7.302 -6.295 4.935 1.00 97.88 96 ASN A O 1
ATOM 762 N N . ALA A 1 97 ? -7.024 -7.478 3.049 1.00 97.88 97 ALA A N 1
ATOM 763 C CA . ALA A 1 97 ? -8.332 -8.124 3.100 1.00 97.88 97 ALA A CA 1
ATOM 764 C C . ALA A 1 97 ? -8.437 -9.082 4.297 1.00 97.88 97 ALA A C 1
ATOM 766 O O . ALA A 1 97 ? -9.410 -9.007 5.044 1.00 97.88 97 ALA A O 1
ATOM 767 N N . ALA A 1 98 ? -7.409 -9.903 4.532 1.00 97.56 98 ALA A N 1
ATOM 768 C CA . ALA A 1 98 ? -7.347 -10.785 5.696 1.00 97.56 98 ALA A CA 1
ATOM 769 C C . ALA A 1 98 ? -7.330 -10.001 7.024 1.00 97.56 98 ALA A C 1
ATOM 771 O O . ALA A 1 98 ? -7.974 -10.394 7.996 1.00 97.56 98 ALA A O 1
ATOM 772 N N . GLU A 1 99 ? -6.638 -8.858 7.081 1.00 98.06 99 GLU A N 1
ATOM 773 C CA . GLU A 1 99 ? -6.658 -7.987 8.262 1.00 98.06 99 GLU A CA 1
ATOM 774 C C . GLU A 1 99 ? -8.050 -7.383 8.509 1.00 98.06 99 GLU A C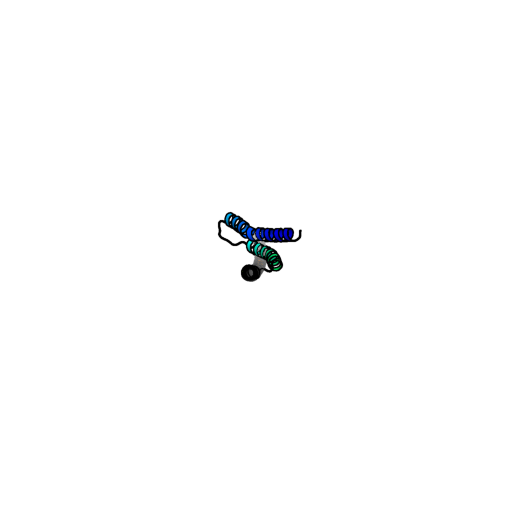 1
ATOM 776 O O . GLU A 1 99 ? -8.495 -7.314 9.658 1.00 98.06 99 GLU A O 1
ATOM 781 N N . LEU A 1 100 ? -8.746 -6.956 7.451 1.00 98.00 100 LEU A N 1
ATOM 782 C CA . LEU A 1 100 ? -10.113 -6.440 7.548 1.00 98.00 100 LEU A CA 1
ATOM 783 C C . LEU A 1 100 ? -11.089 -7.508 8.044 1.00 98.00 100 LEU A C 1
ATOM 785 O O . LEU A 1 100 ? -11.915 -7.208 8.902 1.00 98.00 100 LEU A O 1
ATOM 789 N N . GLU A 1 101 ? -10.963 -8.742 7.559 1.00 97.69 101 GLU A N 1
ATOM 790 C CA . GLU A 1 101 ? -11.755 -9.877 8.036 1.00 97.69 101 GLU A CA 1
ATOM 791 C C . GLU A 1 101 ? -11.511 -10.130 9.528 1.00 97.69 101 GLU A C 1
ATOM 793 O O . GLU A 1 101 ? -12.458 -10.162 10.311 1.00 97.69 101 GLU A O 1
ATOM 798 N N . ARG A 1 102 ? -10.243 -10.169 9.959 1.00 98.12 102 ARG A N 1
ATOM 799 C CA . ARG A 1 102 ? -9.885 -10.326 11.378 1.00 98.12 102 ARG A CA 1
ATOM 800 C C . ARG A 1 102 ? -10.501 -9.229 12.250 1.00 98.12 102 ARG A C 1
ATOM 802 O O . ARG A 1 102 ? -11.000 -9.516 13.333 1.00 98.12 102 ARG A O 1
ATOM 809 N N . LYS A 1 103 ? -10.469 -7.975 11.786 1.00 98.44 103 LYS A N 1
ATOM 810 C CA . LYS A 1 103 ? -11.084 -6.840 12.495 1.00 98.44 103 LYS A CA 1
ATOM 811 C C . LYS A 1 103 ? -12.606 -6.945 12.550 1.00 98.44 103 LYS A C 1
ATOM 813 O O . LYS A 1 103 ? -13.186 -6.556 13.559 1.00 98.44 103 LYS A O 1
ATOM 818 N N . ALA A 1 104 ? -13.248 -7.457 11.502 1.00 98.00 104 ALA A N 1
ATOM 819 C CA . ALA A 1 104 ? -14.690 -7.685 11.500 1.00 98.00 104 ALA A CA 1
ATOM 820 C C . ALA A 1 104 ? -15.082 -8.751 12.535 1.00 98.00 104 ALA A C 1
ATOM 822 O O . ALA A 1 104 ? -15.978 -8.504 13.336 1.00 98.00 104 ALA A O 1
ATOM 823 N N . THR A 1 105 ? -14.356 -9.873 12.599 1.00 97.62 105 THR A N 1
ATOM 824 C CA . THR A 1 105 ? -14.573 -10.911 13.623 1.00 97.62 105 THR A CA 1
ATOM 825 C C . THR A 1 105 ? -14.313 -10.390 15.038 1.00 97.62 105 THR A C 1
ATOM 827 O O . THR A 1 105 ? -15.065 -10.686 15.960 1.00 97.62 105 THR A O 1
ATOM 830 N N . GLU A 1 106 ? -13.268 -9.581 15.232 1.00 98.12 106 GLU A N 1
ATOM 831 C CA . GLU A 1 106 ? -12.985 -8.945 16.526 1.00 98.12 106 GLU A CA 1
ATOM 832 C C . GLU A 1 106 ? -14.131 -8.014 16.957 1.00 98.12 106 GLU A C 1
ATOM 834 O O . GLU A 1 106 ? -14.544 -8.028 18.114 1.00 98.12 106 GLU A O 1
ATOM 839 N N . MET A 1 107 ? -14.700 -7.252 16.021 1.00 96.94 107 MET A N 1
ATOM 840 C CA . MET A 1 107 ? -15.847 -6.384 16.290 1.00 96.94 107 MET A CA 1
ATOM 841 C C . MET A 1 107 ? -17.116 -7.173 16.625 1.00 96.94 107 MET A C 1
ATOM 843 O O . MET A 1 107 ? -17.858 -6.760 17.511 1.00 96.94 107 MET A O 1
ATOM 847 N N . GLU A 1 108 ? -17.355 -8.294 15.946 1.00 97.44 108 GLU A N 1
ATOM 848 C CA . GLU A 1 108 ? -18.474 -9.194 16.239 1.00 97.44 108 GLU A CA 1
ATOM 849 C C . GLU A 1 108 ? -18.368 -9.771 17.655 1.00 97.44 108 GLU A C 1
ATOM 851 O O . GLU A 1 108 ? -19.326 -9.697 18.423 1.00 97.44 108 GLU A 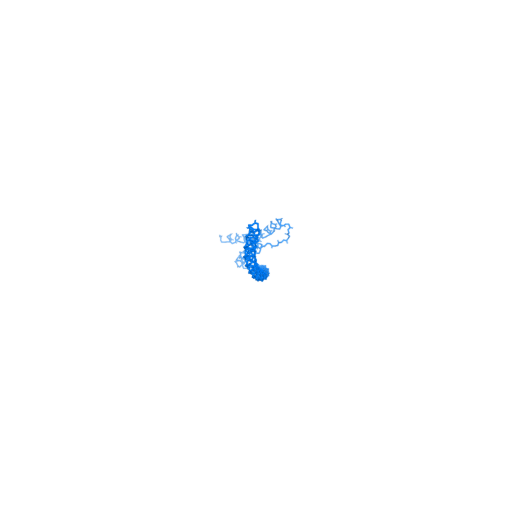O 1
ATOM 856 N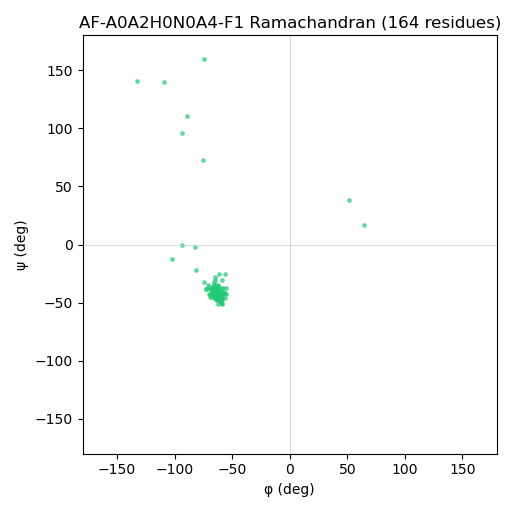 N . ASN A 1 109 ? -17.182 -10.244 18.043 1.00 97.56 109 ASN A N 1
ATOM 857 C CA . ASN A 1 109 ? -16.938 -10.737 19.398 1.00 97.56 109 ASN A CA 1
ATOM 858 C C . ASN A 1 109 ? -17.152 -9.636 20.448 1.00 97.56 109 ASN A C 1
ATOM 860 O O . ASN A 1 109 ? -17.851 -9.859 21.433 1.00 97.56 109 ASN A O 1
ATOM 864 N N . ASN A 1 110 ? -16.635 -8.427 20.211 1.00 98.00 110 ASN A N 1
ATOM 865 C CA . ASN A 1 110 ? -16.840 -7.293 21.117 1.00 98.00 110 ASN A CA 1
ATOM 866 C C . ASN A 1 110 ? -18.324 -6.895 21.227 1.00 98.00 110 ASN A C 1
ATOM 868 O O . ASN A 1 110 ? -18.781 -6.490 22.296 1.00 98.00 110 ASN A O 1
ATOM 872 N N . ALA A 1 111 ? -19.093 -6.996 20.138 1.00 97.81 111 ALA A N 1
ATOM 873 C CA . ALA A 1 111 ? -20.531 -6.742 20.160 1.00 97.81 111 ALA A CA 1
ATOM 874 C C . ALA A 1 111 ? -21.274 -7.797 20.995 1.00 97.81 111 ALA A C 1
ATOM 876 O O . ALA A 1 111 ? -22.128 -7.436 21.804 1.00 97.81 111 ALA A O 1
ATOM 877 N N . ALA A 1 112 ? -20.904 -9.074 20.864 1.00 97.38 112 ALA A N 1
ATOM 878 C CA . ALA A 1 112 ? -21.454 -10.153 21.682 1.00 97.38 112 ALA A CA 1
ATOM 879 C C . ALA A 1 112 ? -21.107 -9.986 23.176 1.00 97.38 112 ALA A C 1
ATOM 881 O O . ALA A 1 112 ? -21.962 -10.164 24.043 1.00 97.38 112 ALA A O 1
ATOM 882 N N . GLU A 1 113 ? -19.876 -9.584 23.504 1.00 97.81 113 GLU A N 1
ATOM 883 C CA . GLU A 1 113 ? -19.476 -9.261 24.883 1.00 97.81 113 GLU A CA 1
ATOM 884 C C . GLU A 1 113 ? -20.282 -8.091 25.464 1.00 97.81 113 GLU A C 1
ATOM 886 O O . GLU A 1 113 ? -20.671 -8.114 26.637 1.00 97.81 113 GLU A O 1
ATOM 891 N N . MET A 1 114 ? -20.585 -7.083 24.643 1.00 97.19 114 MET A N 1
ATOM 892 C CA . MET A 1 114 ? -21.412 -5.948 25.048 1.00 97.19 114 MET A CA 1
ATOM 893 C C . MET A 1 114 ? -22.865 -6.358 25.302 1.00 97.19 114 MET A C 1
ATOM 895 O O . MET A 1 114 ? -23.469 -5.878 26.261 1.00 97.19 114 MET A O 1
ATOM 899 N N . GLU A 1 115 ? -23.416 -7.260 24.489 1.00 97.31 115 GLU A N 1
ATOM 900 C CA . GLU A 1 115 ? -24.756 -7.817 24.699 1.00 97.31 115 GLU A CA 1
ATOM 901 C C . GLU A 1 115 ? -24.833 -8.592 26.020 1.00 97.31 115 GLU A C 1
ATOM 903 O O . GLU A 1 115 ? -25.732 -8.345 26.827 1.00 97.31 115 GLU A O 1
ATOM 908 N N . ASN A 1 116 ? -23.847 -9.450 26.292 1.00 97.31 116 ASN A N 1
ATOM 909 C CA . ASN A 1 116 ? -23.752 -10.171 27.562 1.00 97.31 116 ASN A CA 1
ATOM 910 C C . ASN A 1 116 ? -23.640 -9.210 28.754 1.00 97.31 116 ASN A C 1
ATOM 912 O O . ASN A 1 116 ? -24.380 -9.345 29.727 1.00 97.31 116 ASN A O 1
ATOM 916 N N . SER A 1 117 ? -22.789 -8.186 28.652 1.00 97.88 117 SER A N 1
ATOM 917 C CA . SER A 1 117 ? -22.649 -7.161 29.697 1.00 97.88 117 SER A CA 1
ATOM 918 C C . SER A 1 117 ? -23.961 -6.400 29.940 1.00 97.88 117 SER A C 1
ATOM 920 O O . SER A 1 117 ? -24.323 -6.116 31.081 1.00 97.88 117 SER A O 1
ATOM 922 N N . ALA A 1 118 ? -24.712 -6.080 28.881 1.00 97.75 118 ALA A N 1
ATOM 923 C CA . ALA A 1 118 ? -26.012 -5.423 29.003 1.00 97.75 118 ALA A CA 1
ATOM 924 C C . ALA A 1 118 ? -27.061 -6.332 29.669 1.00 97.75 118 ALA A C 1
ATOM 926 O O . ALA A 1 118 ? -27.871 -5.854 30.469 1.00 97.75 118 ALA A O 1
ATOM 927 N N . ALA A 1 119 ? -27.039 -7.634 29.374 1.00 97.31 119 ALA A N 1
ATOM 928 C CA . ALA A 1 119 ? -27.907 -8.617 30.014 1.00 97.31 119 ALA A CA 1
ATOM 929 C C . ALA A 1 119 ? -27.602 -8.757 31.515 1.00 97.31 119 ALA A C 1
ATOM 931 O O . ALA A 1 119 ? -28.529 -8.750 32.327 1.00 97.31 119 ALA A O 1
ATOM 932 N N . GLU A 1 120 ? -26.323 -8.807 31.899 1.00 97.88 120 GLU A N 1
ATOM 933 C CA . GLU A 1 120 ? -25.904 -8.807 33.306 1.00 97.88 120 GLU A CA 1
ATOM 934 C C . GLU A 1 120 ? -26.369 -7.545 34.041 1.00 97.88 120 GLU A C 1
ATOM 936 O O . GLU A 1 120 ? -26.965 -7.641 35.113 1.00 97.88 120 GLU A O 1
ATOM 941 N N . LEU A 1 121 ? -26.189 -6.360 33.445 1.00 97.81 121 LEU A N 1
ATOM 942 C CA . LEU A 1 121 ? -26.664 -5.102 34.032 1.00 97.81 121 LEU A CA 1
ATOM 943 C C . LEU A 1 121 ? -28.180 -5.094 34.253 1.00 97.81 121 LEU A C 1
ATOM 945 O O . LEU A 1 121 ? -28.645 -4.607 35.283 1.00 97.81 121 LEU A O 1
ATOM 949 N N . LYS A 1 122 ? -28.955 -5.649 33.315 1.00 97.69 122 LYS A N 1
ATOM 950 C CA . LYS A 1 122 ? -30.410 -5.770 33.457 1.00 97.69 122 LYS A CA 1
ATOM 951 C C . LYS A 1 122 ? -30.793 -6.696 34.611 1.00 97.69 122 LYS A C 1
ATOM 953 O O . LYS A 1 122 ? -31.704 -6.364 35.365 1.00 97.69 122 LYS A O 1
ATOM 958 N N . ASN A 1 123 ? -30.110 -7.830 34.752 1.00 97.44 123 ASN A N 1
ATOM 959 C CA . ASN A 1 123 ? -30.352 -8.756 35.856 1.00 97.44 123 ASN A CA 1
ATOM 960 C C . ASN A 1 123 ? -30.027 -8.101 37.204 1.00 97.44 123 ASN A C 1
ATOM 962 O O . ASN A 1 123 ? -30.858 -8.140 38.106 1.00 97.44 123 ASN A O 1
ATOM 966 N N . ASN A 1 124 ? -28.887 -7.411 37.302 1.00 98.06 124 ASN A N 1
ATOM 967 C CA . ASN A 1 124 ? -28.503 -6.676 38.509 1.00 98.06 124 ASN A CA 1
ATOM 968 C C . ASN A 1 124 ? -29.515 -5.570 38.854 1.00 98.06 124 ASN A C 1
ATOM 970 O O . ASN A 1 124 ? -29.829 -5.366 40.023 1.00 98.06 124 ASN A O 1
ATOM 974 N N . ALA A 1 125 ? -30.056 -4.861 37.857 1.00 97.75 125 ALA A N 1
ATOM 975 C CA . ALA A 1 125 ? -31.088 -3.848 38.081 1.00 97.75 125 ALA A CA 1
ATOM 976 C C . ALA A 1 125 ? -32.391 -4.459 38.625 1.00 97.75 125 ALA A C 1
ATOM 978 O O . ALA A 1 125 ? -32.963 -3.916 39.567 1.00 97.75 125 ALA A O 1
ATOM 979 N N . ALA A 1 126 ? -32.825 -5.602 38.084 1.00 97.19 126 ALA A N 1
ATOM 980 C CA . ALA A 1 126 ? -34.008 -6.317 38.567 1.00 97.19 126 ALA A CA 1
ATOM 981 C C . ALA A 1 126 ? -33.823 -6.852 39.999 1.00 97.19 126 ALA A C 1
ATOM 983 O O . ALA A 1 126 ? -34.737 -6.767 40.818 1.00 97.19 126 ALA A O 1
ATOM 984 N N . GLU A 1 127 ? -32.632 -7.361 40.327 1.00 97.81 127 GLU A N 1
ATOM 985 C CA . GLU A 1 127 ? -32.285 -7.756 41.697 1.00 97.81 127 GLU A CA 1
ATOM 986 C C . GLU A 1 127 ? -32.347 -6.553 42.648 1.00 97.81 127 GLU A C 1
ATOM 988 O O . GLU A 1 127 ? -32.913 -6.635 43.736 1.00 97.81 127 GLU A O 1
ATOM 993 N N . MET A 1 128 ? -31.842 -5.399 42.212 1.00 97.31 128 MET A N 1
ATOM 994 C CA . MET A 1 128 ? -31.868 -4.170 43.000 1.00 97.31 128 MET A CA 1
ATOM 995 C C . MET A 1 128 ? -33.296 -3.644 43.230 1.00 97.31 128 MET A C 1
ATOM 997 O O . MET A 1 128 ? -33.589 -3.162 44.322 1.00 97.31 128 MET A O 1
ATOM 1001 N N . GLU A 1 129 ? -34.193 -3.769 42.244 1.00 97.06 129 GLU A N 1
ATOM 1002 C CA . GLU A 1 129 ? -35.627 -3.472 42.402 1.00 97.06 129 GLU A CA 1
ATOM 1003 C C . GLU A 1 129 ? -36.291 -4.402 43.426 1.00 97.06 129 GLU A C 1
ATOM 1005 O O . GLU A 1 129 ? -37.033 -3.931 44.288 1.00 97.06 129 GLU A O 1
ATOM 1010 N N . SER A 1 130 ? -35.989 -5.704 43.381 1.00 96.94 130 SER A N 1
ATOM 1011 C CA . SER A 1 130 ? -36.490 -6.672 44.365 1.00 96.94 130 SER A CA 1
ATOM 1012 C C . SER A 1 130 ? -36.021 -6.328 45.779 1.00 96.94 130 SER A C 1
ATOM 1014 O O . SER A 1 130 ? -36.833 -6.278 46.700 1.00 96.94 130 SER A O 1
ATOM 1016 N N . ASN A 1 131 ? -34.730 -6.025 45.944 1.00 97.88 131 ASN A N 1
ATOM 1017 C CA . ASN A 1 131 ? -34.157 -5.642 47.235 1.00 97.88 131 ASN A CA 1
ATOM 1018 C C . ASN A 1 131 ? -34.779 -4.339 47.771 1.00 97.88 131 ASN A C 1
ATOM 1020 O O . ASN A 1 131 ? -35.000 -4.202 48.971 1.00 97.88 131 ASN A O 1
ATOM 1024 N N . ALA A 1 132 ? -35.080 -3.373 46.897 1.00 97.56 132 ALA A N 1
ATOM 1025 C CA . ALA A 1 132 ? -35.752 -2.136 47.292 1.00 97.56 132 ALA A CA 1
ATOM 1026 C C . ALA A 1 132 ? -37.194 -2.383 47.768 1.00 97.56 132 ALA A C 1
ATOM 1028 O O . ALA A 1 132 ? -37.610 -1.791 48.762 1.00 97.56 132 ALA A O 1
ATOM 1029 N N . ALA A 1 133 ? -37.935 -3.271 47.098 1.00 96.81 133 ALA A N 1
ATOM 1030 C CA . ALA A 1 133 ? -39.290 -3.647 47.501 1.00 96.81 133 ALA A CA 1
ATOM 1031 C C . ALA A 1 133 ? -39.313 -4.402 48.843 1.00 96.81 133 ALA A C 1
ATOM 1033 O O . ALA A 1 133 ? -40.193 -4.164 49.670 1.00 96.81 133 ALA A O 1
ATOM 1034 N N . GLU A 1 134 ? -38.334 -5.279 49.082 1.00 97.25 134 GLU A N 1
ATOM 1035 C CA . GLU A 1 134 ? -38.171 -5.973 50.366 1.00 97.25 134 GLU A CA 1
ATOM 1036 C C . GLU A 1 134 ? -37.897 -4.975 51.501 1.00 97.25 134 GLU A C 1
ATOM 1038 O O . GLU A 1 134 ? -38.589 -4.996 52.516 1.00 97.25 134 GLU A O 1
ATOM 1043 N N . LEU A 1 135 ? -36.999 -4.007 51.284 1.00 97.75 135 LEU A N 1
ATOM 1044 C CA . LEU A 1 135 ? -36.739 -2.929 52.248 1.00 97.75 135 LEU A CA 1
ATOM 1045 C C . LEU A 1 135 ? -37.979 -2.072 52.549 1.00 97.75 135 LEU A C 1
ATOM 1047 O O . LEU A 1 135 ? -38.158 -1.632 53.685 1.00 97.75 135 LEU A O 1
ATOM 1051 N N . GLU A 1 136 ? -38.825 -1.807 51.550 1.00 97.00 136 GLU A N 1
ATOM 1052 C CA . GLU A 1 136 ? -40.080 -1.073 51.747 1.00 97.00 136 GLU A CA 1
ATOM 1053 C C . GLU A 1 136 ? -41.071 -1.876 52.605 1.00 97.00 136 GLU A C 1
ATOM 1055 O O . GLU A 1 136 ? -41.684 -1.321 53.521 1.00 97.00 136 GLU A O 1
ATOM 1060 N N . SER A 1 137 ? -41.177 -3.187 52.366 1.00 97.06 137 SER A N 1
ATOM 1061 C CA . SER A 1 137 ? -41.984 -4.100 53.185 1.00 97.06 137 SER A CA 1
ATOM 1062 C C . SER A 1 137 ? -41.492 -4.151 54.634 1.00 97.06 137 SER A C 1
ATOM 1064 O O . SER A 1 137 ? -42.290 -3.979 55.557 1.00 97.06 137 SER A O 1
ATOM 1066 N N . ASP A 1 138 ? -40.184 -4.314 54.841 1.00 97.94 138 ASP A N 1
ATOM 1067 C CA . ASP A 1 138 ? -39.567 -4.346 56.171 1.00 97.94 138 ASP A CA 1
ATOM 1068 C C . ASP A 1 138 ? -39.805 -3.037 56.936 1.00 97.94 138 ASP A C 1
ATOM 1070 O O . ASP A 1 138 ? -40.107 -3.041 58.133 1.00 97.94 138 ASP A O 1
ATOM 1074 N N . ALA A 1 139 ? -39.705 -1.892 56.253 1.00 97.31 139 ALA A N 1
ATOM 1075 C CA . ALA A 1 139 ? -39.974 -0.587 56.848 1.00 97.31 139 ALA A CA 1
ATOM 1076 C C . ALA A 1 139 ? -41.444 -0.442 57.279 1.00 97.31 139 ALA A C 1
ATOM 1078 O O . ALA A 1 139 ? -41.712 0.069 58.372 1.00 97.31 139 ALA A O 1
ATOM 1079 N N . ALA A 1 140 ? -42.388 -0.917 56.460 1.00 96.44 140 ALA A N 1
ATOM 1080 C CA . ALA A 1 140 ? -43.813 -0.907 56.783 1.00 96.44 140 ALA A CA 1
ATOM 1081 C C . ALA A 1 140 ? -44.141 -1.823 57.976 1.00 96.44 140 ALA A C 1
ATOM 1083 O O . ALA A 1 140 ? -44.910 -1.440 58.865 1.00 96.44 140 ALA A O 1
ATOM 1084 N N . GLU A 1 141 ? -43.525 -3.006 58.046 1.00 97.12 141 GLU A N 1
ATOM 1085 C CA . GLU A 1 141 ? -43.658 -3.909 59.192 1.00 97.12 141 GLU A CA 1
ATOM 1086 C C . GLU A 1 141 ? -43.115 -3.260 60.474 1.00 97.12 141 GLU A C 1
ATOM 1088 O O . GLU A 1 141 ? -43.766 -3.295 61.524 1.00 97.12 141 GLU A O 1
ATOM 1093 N N . LEU A 1 142 ? -41.963 -2.590 60.391 1.00 97.12 142 LEU A N 1
ATOM 1094 C CA . LEU A 1 142 ? -41.378 -1.864 61.517 1.00 97.12 142 LEU A CA 1
ATOM 1095 C C . LEU A 1 142 ? -42.300 -0.739 62.020 1.00 97.12 142 LEU A C 1
ATOM 1097 O O . LEU A 1 142 ? -42.434 -0.544 63.232 1.00 97.12 142 LEU A O 1
ATOM 1101 N N . GLU A 1 143 ? -42.948 -0.007 61.110 1.00 96.62 143 GLU A N 1
ATOM 1102 C CA . GLU A 1 143 ? -43.907 1.045 61.455 1.00 96.62 143 GLU A CA 1
ATOM 1103 C C . GLU A 1 143 ? -45.143 0.473 62.165 1.00 96.62 143 GLU A C 1
ATOM 1105 O O . GLU A 1 143 ? -45.553 1.002 63.206 1.00 96.62 143 GLU A O 1
ATOM 1110 N N . SER A 1 144 ? -45.683 -0.647 61.671 1.00 96.44 144 SER A N 1
ATOM 1111 C CA . SER A 1 144 ? -46.779 -1.381 62.315 1.00 96.44 144 SER A CA 1
ATOM 1112 C C . SER A 1 144 ? -46.403 -1.835 63.729 1.00 96.44 144 SER A C 1
ATOM 1114 O O . SER A 1 144 ? -47.107 -1.522 64.694 1.00 96.44 144 SER A O 1
ATOM 1116 N N . ASN A 1 145 ? -45.244 -2.481 63.881 1.00 97.38 145 ASN A N 1
ATOM 1117 C CA . ASN A 1 145 ? -44.726 -2.929 65.176 1.00 97.38 145 ASN A CA 1
ATOM 1118 C C . ASN A 1 145 ? -44.556 -1.754 66.157 1.00 97.38 145 ASN A C 1
ATOM 1120 O O . ASN A 1 145 ? -44.914 -1.850 67.334 1.00 97.38 145 ASN A O 1
ATOM 1124 N N . ALA A 1 146 ? -44.058 -0.605 65.688 1.00 96.62 146 ALA A N 1
ATOM 1125 C CA . ALA A 1 146 ? -43.927 0.601 66.505 1.00 96.62 146 ALA A CA 1
ATOM 1126 C C . ALA A 1 146 ? -45.289 1.184 66.927 1.00 96.62 146 ALA A C 1
ATOM 1128 O O . ALA A 1 146 ? -45.424 1.688 68.049 1.00 96.62 146 ALA A O 1
ATOM 1129 N N . ALA A 1 147 ? -46.301 1.132 66.057 1.00 95.38 147 ALA A N 1
ATOM 1130 C CA . ALA A 1 147 ? -47.662 1.559 66.372 1.00 95.38 147 ALA A CA 1
ATOM 1131 C C . ALA A 1 147 ? -48.314 0.654 67.429 1.00 95.38 147 ALA A C 1
ATOM 1133 O O . ALA A 1 147 ? -48.905 1.160 68.388 1.00 95.38 147 ALA A O 1
ATOM 1134 N N . GLU A 1 148 ? -48.141 -0.663 67.315 1.00 95.94 148 GLU A N 1
ATOM 1135 C CA . GLU A 1 148 ? -48.628 -1.634 68.297 1.00 95.94 148 GLU A CA 1
ATOM 1136 C C . GLU A 1 148 ? -47.981 -1.416 69.674 1.00 95.94 148 GLU A C 1
ATOM 1138 O O . GLU A 1 148 ? -48.676 -1.293 70.684 1.00 95.94 148 GLU A O 1
ATOM 1143 N N . LEU A 1 149 ? -46.656 -1.233 69.720 1.00 96.38 149 LEU A N 1
ATOM 1144 C CA . LEU A 1 149 ? -45.920 -0.885 70.942 1.00 96.38 149 LEU A CA 1
ATOM 1145 C C . LEU A 1 149 ? -46.447 0.392 71.611 1.00 96.38 149 LEU A C 1
ATOM 1147 O O . LEU A 1 149 ? -46.575 0.441 72.837 1.00 96.38 149 LEU A O 1
ATOM 1151 N N . ARG A 1 150 ? -46.774 1.429 70.826 1.00 96.00 150 ARG A N 1
ATOM 1152 C CA . ARG A 1 150 ? -47.380 2.667 71.348 1.00 96.00 150 ARG A CA 1
ATOM 1153 C C . ARG A 1 150 ? -48.758 2.410 71.952 1.00 96.00 150 ARG A C 1
ATOM 1155 O O . ARG A 1 150 ? -49.045 2.959 73.015 1.00 96.00 150 ARG A O 1
ATOM 1162 N N . SER A 1 151 ? -49.578 1.588 71.299 1.00 95.12 151 SER A N 1
ATOM 1163 C CA . SER A 1 151 ? -50.905 1.202 71.793 1.00 95.12 151 SER A CA 1
ATOM 1164 C C . SER A 1 151 ? -50.804 0.450 73.123 1.00 95.12 151 SER A C 1
ATOM 1166 O O . SER A 1 151 ? -51.376 0.878 74.127 1.00 95.12 151 SER A O 1
ATOM 1168 N N . ASN A 1 152 ? -49.953 -0.579 73.174 1.00 96.25 152 ASN A N 1
ATOM 1169 C CA . ASN A 1 152 ? -49.685 -1.365 74.380 1.00 96.25 152 ASN A CA 1
ATOM 1170 C C . ASN A 1 152 ? -49.186 -0.481 75.538 1.00 96.25 152 ASN A C 1
ATOM 1172 O O . ASN A 1 152 ? -49.627 -0.617 76.680 1.00 96.25 152 ASN A O 1
ATOM 1176 N N . ALA A 1 153 ? -48.298 0.480 75.259 1.00 94.94 153 ALA A N 1
ATOM 1177 C CA . ALA A 1 153 ? -47.821 1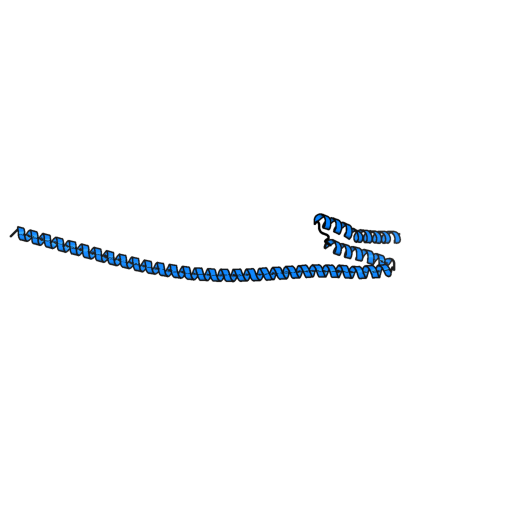.431 76.263 1.00 94.94 153 ALA A CA 1
ATOM 1178 C C . ALA A 1 153 ? -48.930 2.373 76.778 1.00 94.94 153 ALA A C 1
ATOM 1180 O O . ALA A 1 153 ? -48.924 2.746 77.956 1.00 94.94 153 ALA A O 1
ATOM 1181 N N . ALA A 1 154 ? -49.875 2.772 75.921 1.00 93.31 154 ALA A N 1
ATOM 1182 C CA . ALA A 1 154 ? -51.023 3.591 76.306 1.00 93.31 154 ALA A CA 1
ATOM 1183 C C . ALA A 1 154 ? -52.006 2.815 77.199 1.00 93.31 154 ALA A C 1
ATOM 1185 O O . ALA A 1 154 ? -52.432 3.345 78.229 1.00 93.31 154 ALA A O 1
ATOM 1186 N N . GLU A 1 155 ? -52.299 1.554 76.872 1.00 92.38 155 GLU A N 1
ATOM 1187 C CA . GLU A 1 155 ? -53.103 0.665 77.723 1.00 92.38 155 GLU A CA 1
ATOM 1188 C C . GLU A 1 155 ? -52.472 0.466 79.104 1.00 92.38 155 GLU A C 1
ATOM 1190 O O . GLU A 1 155 ? -53.138 0.650 80.123 1.00 92.38 155 GLU A O 1
ATOM 1195 N N . LEU A 1 156 ? -51.170 0.170 79.163 1.00 93.38 156 LEU A N 1
ATOM 1196 C CA . LEU A 1 156 ? -50.428 0.034 80.421 1.00 93.38 156 LEU A CA 1
ATOM 1197 C C . LEU A 1 156 ? -50.538 1.287 81.299 1.00 93.38 156 LEU A C 1
ATOM 1199 O O . LEU A 1 156 ? -50.753 1.180 82.508 1.00 93.38 156 LEU A O 1
ATOM 1203 N N . ARG A 1 157 ? -50.431 2.482 80.701 1.00 93.12 157 ARG A N 1
ATOM 1204 C CA . ARG A 1 157 ? -50.621 3.755 81.417 1.00 93.12 157 ARG A CA 1
ATOM 1205 C C . ARG A 1 157 ? -52.042 3.908 81.953 1.00 93.12 157 ARG A C 1
ATOM 1207 O O . ARG A 1 157 ? -52.197 4.330 83.097 1.00 93.12 157 ARG A O 1
ATOM 1214 N N . SER A 1 158 ? -53.053 3.565 81.156 1.00 89.81 158 SER A N 1
ATOM 1215 C CA . SER A 1 158 ? -54.460 3.585 81.576 1.00 89.81 158 SER A CA 1
ATOM 1216 C C . SER A 1 158 ? -54.701 2.649 82.767 1.00 89.81 158 SER A C 1
ATOM 1218 O O . SER A 1 158 ? -55.220 3.074 83.800 1.00 89.81 158 SER A O 1
ATOM 1220 N N . ASN A 1 159 ? -54.224 1.405 82.676 1.00 91.25 159 ASN A N 1
ATOM 1221 C CA . ASN A 1 159 ? -54.337 0.409 83.744 1.00 91.25 159 ASN A CA 1
ATOM 1222 C C . ASN A 1 159 ? -53.642 0.870 85.037 1.00 91.25 159 ASN A C 1
ATOM 1224 O O . ASN A 1 159 ? -54.208 0.759 86.126 1.00 91.25 159 ASN A O 1
ATOM 1228 N N . ALA A 1 160 ? -52.442 1.453 84.933 1.00 88.25 160 ALA A N 1
ATOM 1229 C CA . ALA A 1 160 ? -51.721 2.008 86.080 1.00 88.25 160 ALA A CA 1
ATOM 1230 C C . ALA A 1 160 ? -52.444 3.207 86.726 1.00 88.25 160 ALA A C 1
ATOM 1232 O O . ALA A 1 160 ? -52.400 3.364 87.947 1.00 88.25 160 ALA A O 1
ATOM 1233 N N . ALA A 1 161 ? -53.119 4.049 85.935 1.00 84.75 161 ALA A N 1
ATOM 1234 C CA . ALA A 1 161 ? -53.925 5.155 86.450 1.00 84.75 161 ALA A CA 1
ATOM 1235 C C . ALA A 1 161 ? -55.168 4.654 87.207 1.00 84.75 161 ALA A C 1
ATOM 1237 O O . ALA A 1 161 ? -55.434 5.141 88.305 1.00 84.75 161 ALA A O 1
ATOM 1238 N N . GLY A 1 162 ? -55.869 3.646 86.675 1.00 81.94 162 GLY A N 1
ATOM 1239 C CA . GLY A 1 162 ? -57.036 3.031 87.323 1.00 81.94 162 GLY A CA 1
ATOM 1240 C C . GLY A 1 162 ? -56.716 2.361 88.666 1.00 81.94 162 GLY A C 1
ATOM 1241 O O . GLY A 1 162 ? -57.480 2.488 89.625 1.00 81.94 162 GLY A O 1
ATOM 1242 N N . LEU A 1 163 ? -55.546 1.719 88.772 1.00 79.94 163 LEU A N 1
ATOM 1243 C CA . LEU A 1 163 ? -55.032 1.151 90.027 1.00 79.94 163 LEU A CA 1
ATOM 1244 C C . LEU A 1 163 ? -54.719 2.214 91.092 1.00 79.94 163 LEU A C 1
ATOM 1246 O O . LEU A 1 163 ? -54.776 1.916 92.276 1.00 79.94 163 LEU A O 1
ATOM 1250 N N . ARG A 1 164 ? -54.378 3.444 90.688 1.00 74.38 164 ARG A N 1
ATOM 1251 C CA . ARG A 1 164 ? -54.086 4.570 91.596 1.00 74.38 164 ARG A CA 1
ATOM 1252 C C . ARG A 1 164 ? -55.337 5.277 92.121 1.00 74.38 164 ARG A C 1
ATOM 1254 O O . ARG A 1 164 ? -55.247 5.987 93.117 1.00 74.38 164 ARG A O 1
ATOM 1261 N N . SER A 1 165 ? -56.455 5.150 91.410 1.00 73.00 165 SER A N 1
ATOM 1262 C CA . SER A 1 165 ? -57.757 5.716 91.783 1.00 73.00 165 SER A CA 1
ATOM 1263 C C . SER A 1 165 ? -58.654 4.748 92.565 1.00 73.00 165 SER A C 1
ATOM 1265 O O . SER A 1 165 ? -59.777 5.122 92.897 1.00 73.00 165 SER A O 1
ATOM 1267 N N . SER A 1 166 ? -58.176 3.525 92.818 1.00 55.03 166 SER A N 1
ATOM 1268 C CA . SER A 1 166 ? -58.817 2.508 93.666 1.00 55.03 166 SER A CA 1
ATOM 1269 C C . SER A 1 166 ? -58.172 2.493 95.049 1.00 55.03 166 SER A C 1
ATOM 1271 O O . SER A 1 166 ? -58.903 2.230 96.026 1.00 55.03 166 SER A O 1
#

Mean predicted aligned error: 9.71 Å

Foldseek 3Di:
DVVVVLVVLQVVLVVLLVVLVVVQVVVCVVVVHNDRDLSSLVSLLVSLVSNLVSCVVVVPVVSNVVSVVSNVVSVVVNVVVVVVVVVVVVVVVVVVVVVVVVVVVVVVVVVVVVVVVVVVVVVVVVVVVVVVVVVVVVVVVVVVVVVVVVVVVVVVVVVVVVVVVD

Secondary structure (DSSP, 8-state):
-HHHHHHHHHHHHHHHHHHHHHHHHHHHHHHTS----HHHHHHHHHHHHHHHHHHHHTT-HHHHHHHHHHHHHHHHHHHHHHHHHHHHHHHHHHHHHHHHHHHHHHHHHHHHHHHHHHHHHHHHHHHHHHHHHHHHHHHHHHHHHHHHHHHHHHHHHHHHHHHH--

Radius of gyration: 49.09 Å; Cα contacts (8 Å, |Δi|>4): 68; chains: 1; bounding box: 83×30×142 Å

Sequence (166 aa):
MTATWWLAVGFAGQALFGARFIIQWIVSEKKGESTIPLAFWYCSIGGSIVLLTYAIYKEDPVFIVGQSLGSIIYVRNLVLIDQKKRRARAAEMESNAAELERKATEMENNAAEMENSAAELKNNAAEMESNAAELESDAAELESNAAELRSNAAELRSNAAGLRSS

Solvent-accessible surface area (backbone atoms only — not comparable to full-atom values): 8703 Å² total; per-residue (Å²): 120,68,69,62,55,52,50,50,47,39,50,50,14,49,51,42,42,51,44,25,56,55,51,31,50,56,54,17,63,78,64,77,41,99,51,87,47,72,65,33,43,55,32,41,46,55,12,35,54,43,37,39,56,42,22,60,74,67,69,38,66,69,57,36,53,53,40,52,57,52,43,54,54,39,53,52,52,50,52,54,52,48,52,52,52,52,51,53,51,49,53,50,50,51,53,52,50,53,51,50,50,53,51,51,55,52,50,51,52,52,51,52,53,48,51,51,52,52,51,52,53,51,52,54,51,53,52,51,52,53,55,51,52,51,52,52,51,54,52,51,51,50,52,50,54,52,50,51,53,52,51,55,53,50,50,52,50,52,54,56,51,55,64,72,77,108

pLDDT: mean 92.94, std 6.58, range [55.03, 98.44]